Protein AF-A0A965RQS3-F1 (afdb_monomer)

Sequence (169 aa):
TERGLIQDEKTLFKWDGTRFPNKLWNKDQFVTDWLQNQVSWVTDRLLLQIGNETIEKYLKEFQLDGMVSTNRLLQFSEKLFLGNLPLKKETQESSRRFFYIGKYRYGSEVWGQKASGDDHATFIGHLVLKNQAWTFSTLLKPSKESSEPVTAERAQALAMDALTGLGLF

Radius of gyration: 17.29 Å; Cα contacts (8 Å, |Δi|>4): 228; chains: 1; bounding box: 39×40×45 Å

Structure (mmCIF, N/CA/C/O backbone):
data_AF-A0A965RQS3-F1
#
_entry.id   AF-A0A965RQS3-F1
#
loop_
_atom_site.group_PDB
_atom_site.id
_atom_site.type_symbol
_atom_site.label_atom_id
_atom_site.label_alt_id
_atom_site.label_comp_id
_atom_site.label_asym_id
_atom_site.label_entity_id
_atom_site.label_seq_id
_atom_site.pdbx_PDB_ins_code
_atom_site.Cartn_x
_atom_site.Cartn_y
_atom_site.Cartn_z
_atom_site.occupancy
_atom_site.B_iso_or_equiv
_atom_site.auth_seq_id
_atom_site.auth_comp_id
_atom_site.auth_asym_id
_atom_site.auth_atom_id
_atom_site.pdbx_PDB_model_num
ATOM 1 N N . THR A 1 1 ? -3.637 10.862 -12.490 1.00 66.56 1 THR A N 1
ATOM 2 C CA . THR A 1 1 ? -2.459 10.613 -11.628 1.00 66.56 1 THR A CA 1
ATOM 3 C C . THR A 1 1 ? -1.404 11.670 -11.861 1.00 66.56 1 THR A C 1
ATOM 5 O O . THR A 1 1 ? -1.497 12.412 -12.833 1.00 66.56 1 THR A O 1
ATOM 8 N N . GLU A 1 2 ? -0.398 11.740 -10.993 1.00 80.06 2 GLU A N 1
ATOM 9 C CA . GLU A 1 2 ? 0.565 12.844 -10.967 1.00 80.06 2 GLU A CA 1
ATOM 10 C C . GLU A 1 2 ? 1.368 13.009 -12.266 1.00 80.06 2 GLU A C 1
ATOM 12 O O . GLU A 1 2 ? 1.595 14.132 -12.711 1.00 80.06 2 GLU A O 1
ATOM 17 N N . ARG A 1 3 ? 1.731 11.892 -12.913 1.00 81.44 3 ARG A N 1
ATOM 18 C CA . ARG A 1 3 ? 2.522 11.866 -14.160 1.00 81.44 3 ARG A CA 1
ATOM 19 C C . ARG A 1 3 ? 1.842 11.149 -15.331 1.00 81.44 3 ARG A C 1
ATOM 21 O O . ARG A 1 3 ? 2.471 10.936 -16.357 1.00 81.44 3 ARG A O 1
ATOM 28 N N . GLY A 1 4 ? 0.583 10.735 -15.176 1.00 83.69 4 GLY A N 1
ATOM 29 C CA . GLY A 1 4 ? -0.188 10.075 -16.238 1.00 83.69 4 GLY A CA 1
ATOM 30 C C . GLY A 1 4 ? 0.210 8.628 -16.566 1.00 83.69 4 GLY A C 1
ATOM 31 O O . GLY A 1 4 ? -0.394 8.045 -17.459 1.00 83.69 4 GLY A O 1
ATOM 32 N N . LEU A 1 5 ? 1.176 8.033 -15.848 1.00 88.06 5 LEU A N 1
ATOM 33 C CA . LEU A 1 5 ? 1.630 6.645 -16.066 1.00 88.06 5 LEU A CA 1
ATOM 34 C C . LEU A 1 5 ? 0.559 5.597 -15.731 1.00 88.06 5 LEU A C 1
ATOM 36 O O . LEU A 1 5 ? 0.524 4.520 -16.312 1.00 88.06 5 LEU A O 1
ATOM 40 N N . ILE A 1 6 ? -0.313 5.932 -14.784 1.00 89.81 6 ILE A N 1
ATOM 41 C CA . ILE A 1 6 ? -1.495 5.156 -14.407 1.00 89.81 6 ILE A CA 1
ATOM 42 C C . ILE A 1 6 ? -2.689 6.073 -14.626 1.00 89.81 6 ILE A C 1
ATOM 44 O O . ILE A 1 6 ? -2.652 7.214 -14.183 1.00 89.81 6 ILE A O 1
ATOM 48 N N . GLN A 1 7 ? -3.731 5.649 -15.319 1.00 85.62 7 GLN A N 1
ATOM 49 C CA . GLN A 1 7 ? -4.923 6.481 -15.511 1.00 85.62 7 GLN A CA 1
ATOM 50 C C . GLN A 1 7 ? -5.976 6.116 -14.472 1.00 85.62 7 GLN A C 1
ATOM 52 O O . GLN A 1 7 ? -6.412 6.967 -13.697 1.00 85.62 7 GLN A O 1
ATOM 57 N N . ASP A 1 8 ? -6.283 4.827 -14.412 1.00 85.31 8 ASP A N 1
ATOM 58 C CA . ASP A 1 8 ? -7.269 4.209 -13.539 1.00 85.31 8 ASP A CA 1
ATOM 59 C C . ASP A 1 8 ? -6.916 2.727 -13.291 1.00 85.31 8 ASP A C 1
ATOM 61 O O . ASP A 1 8 ? -5.859 2.239 -13.712 1.00 85.31 8 ASP A O 1
ATOM 65 N N . GLU A 1 9 ? -7.811 2.005 -12.618 1.00 84.69 9 GLU A N 1
ATOM 66 C CA . GLU A 1 9 ? -7.710 0.567 -12.357 1.00 84.69 9 GLU A CA 1
ATOM 67 C C . GLU A 1 9 ? -7.577 -0.309 -13.616 1.00 84.69 9 GLU A C 1
ATOM 69 O O . GLU A 1 9 ? -7.067 -1.426 -13.527 1.00 84.69 9 GLU A O 1
ATOM 74 N N . LYS A 1 10 ? -7.986 0.192 -14.787 1.00 88.81 10 LYS A N 1
ATOM 75 C CA . LYS A 1 10 ? -7.962 -0.518 -16.074 1.00 88.81 10 LYS A CA 1
ATOM 76 C C . LYS A 1 10 ? -6.689 -0.258 -16.872 1.00 88.81 10 LYS A C 1
ATOM 78 O O . LYS A 1 10 ? -6.543 -0.798 -17.970 1.00 88.81 10 LYS A O 1
ATOM 83 N N . THR A 1 11 ? -5.758 0.537 -16.344 1.00 92.69 11 THR A N 1
ATOM 84 C CA . THR A 1 11 ? -4.447 0.715 -16.977 1.00 92.69 11 THR A CA 1
ATOM 85 C C . THR A 1 11 ? -3.769 -0.650 -17.124 1.00 92.69 11 THR A C 1
ATOM 87 O O . THR A 1 11 ? -3.596 -1.370 -16.140 1.00 92.69 11 THR A O 1
ATOM 90 N N . LEU A 1 12 ? -3.405 -1.003 -18.359 1.00 95.62 12 LEU A N 1
ATOM 91 C CA . LEU A 1 12 ? -2.837 -2.300 -18.719 1.00 95.62 12 LEU A CA 1
ATOM 92 C C . LEU A 1 12 ? -1.313 -2.214 -18.868 1.00 95.62 12 LEU A C 1
ATOM 94 O O . LEU A 1 12 ? -0.802 -1.439 -19.678 1.00 95.62 12 LEU A O 1
ATOM 98 N N . PHE A 1 13 ? -0.595 -3.083 -18.163 1.00 96.75 13 PHE A N 1
ATOM 99 C CA . PHE A 1 13 ? 0.838 -3.303 -18.319 1.00 96.75 13 PHE A CA 1
ATOM 100 C C . PHE A 1 13 ? 1.082 -4.581 -19.118 1.00 96.75 13 PHE A C 1
ATOM 102 O O . PHE A 1 13 ? 0.766 -5.680 -18.659 1.00 96.75 13 PHE A O 1
ATOM 109 N N . LYS A 1 14 ? 1.665 -4.444 -20.313 1.00 97.44 14 LYS A N 1
ATOM 110 C CA . LYS A 1 14 ? 1.941 -5.592 -21.181 1.00 97.44 14 LYS A CA 1
ATOM 111 C C . LYS A 1 14 ? 3.144 -6.395 -20.707 1.00 97.44 14 LYS A C 1
ATOM 113 O O . LYS A 1 14 ? 4.210 -5.833 -20.445 1.00 97.44 14 LYS A O 1
ATOM 118 N N . TRP A 1 15 ? 2.987 -7.706 -20.647 1.00 97.56 15 TRP A N 1
ATOM 119 C CA . TRP A 1 15 ? 4.058 -8.645 -20.357 1.00 97.56 15 TRP A CA 1
ATOM 120 C C . TRP A 1 15 ? 4.968 -8.820 -21.578 1.00 97.56 15 TRP A C 1
ATOM 122 O O . TRP A 1 15 ? 4.510 -8.815 -22.717 1.00 97.56 15 TRP A O 1
ATOM 132 N N . ASP A 1 16 ? 6.274 -8.952 -21.346 1.00 96.56 16 ASP A N 1
ATOM 133 C CA . ASP A 1 16 ? 7.284 -9.087 -22.410 1.00 96.56 16 ASP A CA 1
ATOM 134 C C . ASP A 1 16 ? 7.657 -10.547 -22.721 1.00 96.56 16 ASP A C 1
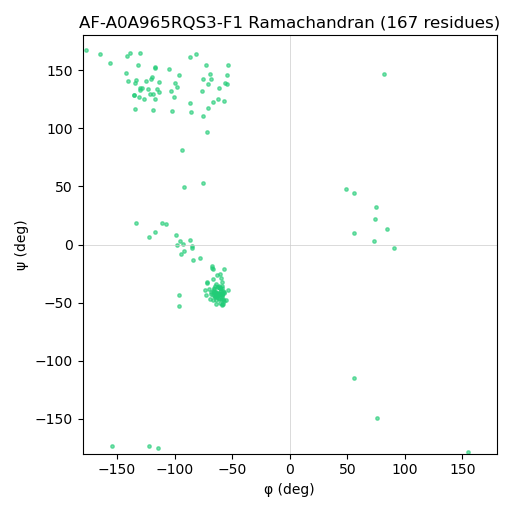ATOM 136 O O . ASP A 1 16 ? 8.530 -10.799 -23.547 1.00 96.56 16 ASP A O 1
ATOM 140 N N . GLY A 1 17 ? 7.009 -11.514 -22.066 1.00 96.69 17 GLY A N 1
ATOM 141 C CA . GLY A 1 17 ? 7.319 -12.937 -22.203 1.00 96.69 17 GLY A CA 1
ATOM 142 C C . GLY A 1 17 ? 8.353 -13.467 -21.201 1.00 96.69 17 GLY A C 1
ATOM 143 O O . GLY A 1 17 ? 8.597 -14.677 -21.176 1.00 96.69 17 GLY A O 1
ATOM 144 N N . THR A 1 18 ? 8.935 -12.617 -20.345 1.00 96.75 18 THR A N 1
ATOM 145 C CA . THR A 1 18 ? 9.883 -13.040 -19.299 1.00 96.75 18 THR A CA 1
ATOM 146 C C . THR A 1 18 ? 9.209 -13.974 -18.300 1.00 96.75 18 THR A C 1
ATOM 148 O O . THR A 1 18 ? 8.192 -13.626 -17.702 1.00 96.75 18 THR A O 1
ATOM 151 N N . ARG A 1 19 ? 9.770 -15.168 -18.085 1.00 96.38 19 ARG A N 1
ATOM 152 C CA . ARG A 1 19 ? 9.192 -16.163 -17.171 1.00 96.38 19 ARG A CA 1
ATOM 153 C C . ARG A 1 19 ? 9.655 -15.949 -15.732 1.00 96.38 19 ARG A C 1
ATOM 155 O O . ARG A 1 19 ? 10.837 -16.068 -15.430 1.00 96.38 19 ARG A O 1
ATOM 162 N N . PHE A 1 20 ? 8.693 -15.746 -14.844 1.00 95.25 20 PHE A N 1
ATOM 163 C CA . PHE A 1 20 ? 8.858 -15.640 -13.401 1.00 95.25 20 PHE A CA 1
ATOM 164 C C . PHE A 1 20 ? 8.378 -16.919 -12.692 1.00 95.25 20 PHE A C 1
ATOM 166 O O . PHE A 1 20 ? 7.450 -17.578 -13.180 1.00 95.25 20 PHE A O 1
ATOM 173 N N . PRO A 1 21 ? 8.945 -17.267 -11.519 1.00 93.94 21 PRO A N 1
ATOM 174 C CA . PRO A 1 21 ? 8.487 -18.408 -10.721 1.00 93.94 21 PRO A CA 1
ATOM 175 C C . PRO A 1 21 ? 7.013 -18.304 -10.309 1.00 93.94 21 PRO A C 1
ATOM 177 O O . PRO A 1 21 ? 6.284 -19.299 -10.325 1.00 93.94 21 PRO A O 1
ATOM 180 N N . ASN A 1 22 ? 6.550 -17.092 -9.984 1.00 92.88 22 ASN A N 1
ATOM 181 C CA . ASN A 1 22 ? 5.142 -16.847 -9.707 1.00 92.88 22 ASN A CA 1
ATOM 182 C C . ASN A 1 22 ? 4.346 -16.842 -11.020 1.00 92.88 22 ASN A C 1
ATOM 184 O O . ASN A 1 22 ? 4.449 -15.922 -11.830 1.00 92.88 22 ASN A O 1
ATOM 188 N N . LYS A 1 23 ? 3.507 -17.863 -11.217 1.00 94.81 23 LYS A N 1
ATOM 189 C CA . LYS A 1 23 ? 2.697 -18.015 -12.434 1.00 94.81 23 LYS A CA 1
ATOM 190 C C . LYS A 1 23 ? 1.751 -16.836 -12.679 1.00 94.81 23 LYS A C 1
ATOM 192 O O . LYS A 1 23 ? 1.467 -16.542 -13.836 1.00 94.81 23 LYS A O 1
ATOM 197 N N . LEU A 1 24 ? 1.301 -16.148 -11.626 1.00 94.12 24 LEU A N 1
ATOM 198 C CA . LEU A 1 24 ? 0.423 -14.979 -11.749 1.00 94.12 24 LEU A CA 1
ATOM 199 C C . LEU A 1 24 ? 1.123 -13.787 -12.417 1.00 94.12 24 LEU A C 1
ATOM 201 O O . LEU A 1 24 ? 0.441 -12.928 -12.969 1.00 94.12 24 LEU A O 1
ATOM 205 N N . TRP A 1 25 ? 2.459 -13.753 -12.410 1.00 97.00 25 TRP A N 1
ATOM 206 C CA . TRP A 1 25 ? 3.261 -12.676 -12.996 1.00 97.00 25 TRP A CA 1
ATOM 207 C C . TRP A 1 25 ? 3.496 -12.852 -14.505 1.00 97.00 25 TRP A C 1
ATOM 209 O O . TRP A 1 25 ? 3.915 -11.906 -15.164 1.00 97.00 25 TRP A O 1
ATOM 219 N N . ASN A 1 26 ? 3.217 -14.036 -15.064 1.00 97.19 26 ASN A N 1
ATOM 220 C CA . ASN A 1 26 ? 3.511 -14.405 -16.457 1.00 97.19 26 ASN A CA 1
ATOM 221 C C . ASN A 1 26 ? 2.347 -14.100 -17.411 1.00 97.19 26 ASN A C 1
ATOM 223 O O . ASN A 1 26 ? 1.883 -14.975 -18.144 1.00 97.19 26 ASN A O 1
ATOM 227 N N . LYS A 1 27 ? 1.817 -12.880 -17.333 1.00 97.38 27 LYS A N 1
ATOM 228 C CA . LYS A 1 27 ? 0.706 -12.380 -18.153 1.00 97.38 27 LYS A CA 1
ATOM 229 C C . LYS A 1 27 ? 0.637 -10.860 -18.055 1.00 97.38 27 LYS A C 1
ATOM 231 O O . LYS A 1 27 ? 1.210 -10.284 -17.127 1.00 97.38 27 LYS A O 1
ATOM 236 N N . ASP A 1 28 ? -0.090 -10.234 -18.975 1.00 98.06 28 ASP A N 1
ATOM 237 C CA . ASP A 1 28 ? -0.461 -8.823 -18.858 1.00 98.06 28 ASP A CA 1
ATOM 238 C C . ASP A 1 28 ? -1.162 -8.561 -17.515 1.00 98.06 28 ASP A C 1
ATOM 240 O O . ASP A 1 28 ? -1.882 -9.422 -16.999 1.00 98.06 28 ASP A O 1
ATOM 244 N N . GLN A 1 29 ? -0.939 -7.378 -16.945 1.00 97.38 29 GLN A N 1
ATOM 245 C CA . GLN A 1 29 ? -1.453 -7.004 -15.625 1.00 97.38 29 GLN A CA 1
ATOM 246 C C . GLN A 1 29 ? -2.287 -5.737 -15.724 1.00 97.38 29 GLN A C 1
ATOM 248 O O . GLN A 1 29 ? -1.838 -4.747 -16.302 1.00 97.38 29 GLN A O 1
ATOM 253 N N . PHE A 1 30 ? -3.461 -5.735 -15.103 1.00 95.06 30 PHE A N 1
ATOM 254 C CA . PHE A 1 30 ? -4.133 -4.491 -14.740 1.00 95.06 30 PHE A CA 1
ATOM 255 C C . PHE A 1 30 ? -3.543 -3.931 -13.442 1.00 95.06 30 PHE A C 1
ATOM 257 O O . PHE A 1 30 ? -2.866 -4.643 -12.698 1.00 95.06 30 PHE A O 1
ATOM 264 N N . VAL A 1 31 ? -3.803 -2.658 -13.137 1.00 91.69 31 VAL A N 1
ATOM 265 C CA . VAL A 1 31 ? -3.326 -2.030 -11.888 1.00 91.69 31 VAL A CA 1
ATOM 266 C C . VAL A 1 31 ? -3.804 -2.796 -10.659 1.00 91.69 31 VAL A C 1
ATOM 268 O O . VAL A 1 31 ? -3.032 -3.004 -9.726 1.00 91.69 31 V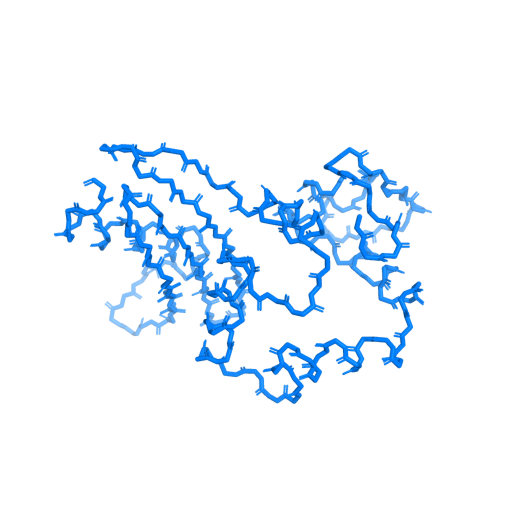AL A O 1
ATOM 271 N N . THR A 1 32 ? -5.053 -3.259 -10.674 1.00 87.81 32 THR A N 1
ATOM 272 C CA . THR A 1 32 ? -5.621 -4.080 -9.597 1.00 87.81 32 THR A CA 1
ATOM 273 C C . THR A 1 32 ? -4.860 -5.388 -9.422 1.00 87.81 32 THR A C 1
ATOM 275 O O . THR A 1 32 ? -4.479 -5.718 -8.302 1.00 87.81 32 THR A O 1
ATOM 278 N N . ASP A 1 33 ? -4.570 -6.097 -10.517 1.00 91.06 33 ASP A N 1
ATOM 279 C CA . ASP A 1 33 ? -3.822 -7.356 -10.476 1.00 91.06 33 ASP A CA 1
ATOM 280 C C . ASP A 1 33 ? -2.384 -7.148 -9.998 1.00 91.06 33 ASP A C 1
ATOM 282 O O . ASP A 1 33 ? -1.883 -7.933 -9.190 1.00 91.06 33 ASP A O 1
ATOM 286 N N . TRP A 1 34 ? -1.728 -6.085 -10.471 1.00 93.12 34 TRP A N 1
ATOM 287 C CA . TRP A 1 34 ? -0.372 -5.729 -10.067 1.00 93.12 34 TRP A CA 1
ATOM 288 C C . TRP A 1 34 ? -0.282 -5.494 -8.558 1.00 93.12 34 TRP A C 1
ATOM 290 O O . TRP A 1 34 ? 0.559 -6.109 -7.899 1.00 93.12 34 TRP A O 1
ATOM 300 N N . LEU A 1 35 ? -1.152 -4.637 -8.016 1.00 88.94 35 LEU A N 1
ATOM 301 C CA . LEU A 1 35 ? -1.144 -4.281 -6.598 1.00 88.94 35 LEU A CA 1
ATOM 302 C C . LEU A 1 35 ? -1.549 -5.467 -5.717 1.00 88.94 35 LEU A C 1
ATOM 304 O O . LEU A 1 35 ? -0.902 -5.728 -4.702 1.00 88.94 35 LEU A O 1
ATOM 308 N N . GLN A 1 36 ? -2.572 -6.226 -6.122 1.00 85.69 36 GLN A N 1
ATOM 309 C CA . GLN A 1 36 ? -3.064 -7.373 -5.360 1.00 85.69 36 GLN A CA 1
ATOM 310 C C . GLN A 1 36 ? -2.058 -8.531 -5.323 1.00 85.69 36 GLN A C 1
ATOM 312 O O . GLN A 1 36 ? -1.886 -9.156 -4.278 1.00 85.69 36 GLN A O 1
ATOM 317 N N . ASN A 1 37 ? -1.391 -8.820 -6.446 1.00 89.00 37 ASN A N 1
ATOM 318 C CA . ASN A 1 37 ? -0.464 -9.952 -6.574 1.00 89.00 37 ASN A CA 1
ATOM 319 C C . ASN A 1 37 ? 1.012 -9.550 -6.422 1.00 89.00 37 ASN A C 1
ATOM 321 O O . ASN A 1 37 ? 1.896 -10.372 -6.684 1.00 89.00 37 ASN A O 1
ATOM 325 N N . GLN A 1 38 ? 1.266 -8.294 -6.032 1.00 89.38 38 GLN A N 1
ATOM 326 C CA . GLN A 1 38 ? 2.593 -7.717 -5.801 1.00 89.38 38 GLN A CA 1
ATOM 327 C C . GLN A 1 38 ? 3.564 -7.993 -6.959 1.00 89.38 38 GLN A C 1
ATOM 329 O O . GLN A 1 38 ? 4.685 -8.457 -6.762 1.00 89.38 38 GLN A O 1
ATOM 334 N N . VAL A 1 39 ? 3.112 -7.753 -8.193 1.00 94.69 39 VAL A N 1
ATOM 335 C CA . VAL A 1 39 ? 3.858 -8.114 -9.409 1.00 94.69 39 VAL A CA 1
ATOM 336 C C . VAL A 1 39 ? 5.069 -7.194 -9.592 1.00 94.69 39 VAL A C 1
ATOM 338 O O . VAL A 1 39 ? 4.939 -6.085 -10.111 1.00 94.69 39 VAL A O 1
ATOM 341 N N . SER A 1 40 ? 6.255 -7.638 -9.163 1.00 93.25 40 SER A N 1
ATOM 342 C CA . SER A 1 40 ? 7.414 -6.743 -9.010 1.00 93.25 40 SER A CA 1
ATOM 343 C C . SER A 1 40 ? 7.876 -6.108 -10.321 1.00 93.25 40 SER A C 1
ATOM 345 O O . SER A 1 40 ? 8.205 -4.927 -10.336 1.00 93.25 40 SER A O 1
ATOM 347 N N . TRP A 1 41 ? 7.816 -6.836 -11.442 1.00 96.38 41 TRP A N 1
ATOM 348 C CA . TRP A 1 41 ? 8.290 -6.318 -12.729 1.00 96.38 41 TRP A CA 1
ATOM 349 C C . TRP A 1 41 ? 7.495 -5.099 -13.217 1.00 96.38 41 TRP A C 1
ATOM 351 O O . TRP A 1 41 ? 8.032 -4.274 -13.959 1.00 96.38 41 TRP A O 1
ATOM 361 N N . VAL A 1 42 ? 6.226 -4.953 -12.812 1.00 96.56 42 VAL A N 1
ATOM 362 C CA . VAL A 1 42 ? 5.438 -3.745 -13.108 1.00 96.56 42 VAL A CA 1
ATOM 363 C C . VAL A 1 42 ? 6.003 -2.567 -12.317 1.00 96.56 42 VAL A C 1
ATOM 365 O O . VAL A 1 42 ? 6.248 -1.507 -12.893 1.00 96.56 42 VAL A O 1
ATOM 368 N N . THR A 1 43 ? 6.268 -2.769 -11.021 1.00 94.62 43 THR A N 1
ATOM 369 C CA . THR A 1 43 ? 6.899 -1.769 -10.151 1.00 94.62 43 THR A CA 1
ATOM 370 C C . THR A 1 43 ? 8.253 -1.344 -10.709 1.00 94.62 43 THR A C 1
ATOM 372 O O . THR A 1 43 ? 8.483 -0.150 -10.872 1.00 94.62 43 THR A O 1
ATOM 375 N N . ASP A 1 44 ? 9.116 -2.292 -11.078 1.00 94.62 44 ASP A N 1
ATOM 376 C CA . ASP A 1 44 ? 10.460 -2.005 -11.591 1.00 94.62 44 ASP A CA 1
ATOM 377 C C . ASP A 1 44 ? 10.409 -1.125 -12.847 1.00 94.62 44 ASP A C 1
ATOM 379 O O . ASP A 1 44 ? 11.121 -0.125 -12.956 1.00 94.62 44 ASP A O 1
ATOM 383 N N . ARG A 1 45 ? 9.501 -1.430 -13.783 1.00 95.44 45 ARG A N 1
ATOM 384 C CA . ARG A 1 45 ? 9.307 -0.618 -14.995 1.00 95.44 45 ARG A CA 1
ATOM 385 C C . ARG A 1 45 ? 8.782 0.779 -14.687 1.00 95.44 45 ARG A C 1
ATOM 387 O O . ARG A 1 45 ? 9.243 1.743 -15.296 1.00 95.44 45 ARG A O 1
ATOM 394 N N . LEU A 1 46 ? 7.839 0.903 -13.754 1.00 94.44 46 LEU A N 1
ATOM 395 C CA . LEU A 1 46 ? 7.343 2.207 -13.317 1.00 94.44 46 LEU A CA 1
ATOM 396 C C . LEU A 1 46 ? 8.461 3.029 -12.673 1.00 94.44 46 LEU A C 1
ATOM 398 O O . LEU A 1 46 ? 8.598 4.205 -12.996 1.00 94.44 46 LEU A O 1
ATOM 402 N N . LEU A 1 47 ? 9.295 2.423 -11.824 1.00 93.56 47 LEU A N 1
ATOM 403 C CA . LEU A 1 47 ? 10.434 3.104 -11.207 1.00 93.56 47 LEU A CA 1
ATOM 404 C C . LEU A 1 47 ? 11.422 3.615 -12.265 1.00 93.56 47 LEU A C 1
ATOM 406 O O . LEU A 1 47 ? 11.833 4.773 -12.196 1.00 93.56 47 LEU A O 1
ATOM 410 N N . LEU A 1 48 ? 11.724 2.808 -13.291 1.00 94.50 48 LEU A N 1
ATOM 411 C CA . LEU A 1 48 ? 12.564 3.229 -14.420 1.00 94.50 48 LEU A CA 1
ATOM 412 C C . LEU A 1 48 ? 11.969 4.422 -15.185 1.00 94.50 48 LEU A C 1
ATOM 414 O O . LEU A 1 48 ? 12.698 5.340 -15.552 1.00 94.50 48 LEU A O 1
ATOM 418 N N . GLN A 1 49 ? 10.653 4.436 -15.410 1.00 94.38 49 GLN A N 1
ATOM 419 C CA . GLN A 1 49 ? 9.968 5.546 -16.085 1.00 94.38 49 GLN A CA 1
ATOM 420 C C . GLN A 1 49 ? 9.874 6.809 -15.219 1.00 94.38 49 GLN A C 1
ATOM 422 O O . GLN A 1 49 ? 9.879 7.925 -15.742 1.00 94.38 49 GLN A O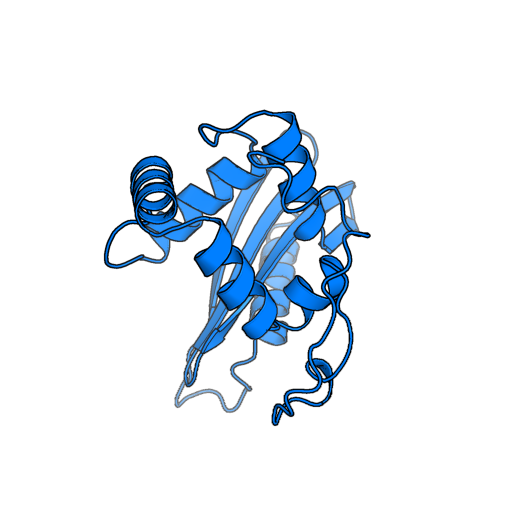 1
ATOM 427 N N . ILE A 1 50 ? 9.764 6.652 -13.898 1.00 94.19 50 ILE A N 1
ATOM 428 C CA . ILE A 1 50 ? 9.704 7.776 -12.963 1.00 94.19 50 ILE A CA 1
ATOM 429 C C . ILE A 1 50 ? 11.084 8.439 -12.843 1.00 94.19 50 ILE A C 1
ATOM 431 O O . ILE A 1 50 ? 11.166 9.669 -12.885 1.00 94.19 50 ILE A O 1
ATOM 435 N N . GLY A 1 51 ? 12.146 7.638 -12.742 1.00 95.12 51 GLY A N 1
ATOM 436 C CA . GLY A 1 51 ? 13.524 8.097 -12.585 1.00 95.12 51 GLY A CA 1
ATOM 437 C C . GLY A 1 51 ? 13.891 8.447 -11.137 1.00 95.12 51 GLY A C 1
ATOM 438 O O . GLY A 1 51 ? 13.067 8.941 -10.361 1.00 95.12 51 GLY A O 1
ATOM 439 N N . ASN A 1 52 ? 15.156 8.207 -10.783 1.00 95.06 52 ASN A N 1
ATOM 440 C CA . ASN A 1 52 ? 15.651 8.272 -9.401 1.00 95.06 52 ASN A CA 1
ATOM 441 C C . ASN A 1 52 ? 15.454 9.641 -8.743 1.00 95.06 52 ASN A C 1
ATOM 443 O O . ASN A 1 52 ? 14.969 9.701 -7.620 1.00 95.06 52 ASN A O 1
ATOM 447 N N . GLU A 1 53 ? 15.734 10.739 -9.450 1.00 95.38 53 GLU A N 1
ATOM 448 C CA . GLU A 1 53 ? 15.575 12.096 -8.903 1.00 95.38 53 GLU A CA 1
ATOM 449 C C . GLU A 1 53 ? 14.137 12.367 -8.435 1.00 95.38 53 GLU A C 1
ATOM 451 O O . GLU A 1 53 ? 13.900 12.960 -7.381 1.00 95.38 53 GLU A O 1
ATOM 456 N N . THR A 1 54 ? 13.154 11.893 -9.206 1.00 93.81 54 THR A N 1
ATOM 457 C CA . THR A 1 54 ? 11.738 12.061 -8.867 1.00 93.81 54 THR A CA 1
ATOM 458 C C . THR A 1 54 ? 11.336 11.148 -7.709 1.00 93.81 54 THR A C 1
ATOM 460 O O . THR A 1 54 ? 10.589 11.574 -6.829 1.00 93.81 54 THR A O 1
ATOM 463 N N . ILE A 1 55 ? 11.843 9.911 -7.679 1.00 93.62 55 ILE A N 1
ATOM 464 C CA . ILE A 1 55 ? 11.611 8.977 -6.568 1.00 93.62 55 ILE A CA 1
ATOM 465 C C . ILE A 1 55 ? 12.156 9.566 -5.264 1.00 93.62 55 ILE A C 1
ATOM 467 O O . ILE A 1 55 ? 11.425 9.651 -4.281 1.00 93.62 55 ILE A O 1
ATOM 471 N N . GLU A 1 56 ? 13.404 10.033 -5.258 1.00 94.50 56 GLU A N 1
ATOM 472 C CA . GLU A 1 56 ? 14.035 10.636 -4.081 1.00 94.50 56 GLU A CA 1
ATOM 473 C C . GLU A 1 56 ? 13.285 11.872 -3.588 1.00 94.50 56 GLU A C 1
ATOM 475 O O . GLU A 1 56 ? 13.108 12.050 -2.380 1.00 94.50 56 GLU A O 1
ATOM 480 N N . LYS A 1 57 ? 12.807 12.713 -4.513 1.00 94.62 57 LYS A N 1
ATOM 481 C CA . LYS A 1 57 ? 11.957 13.855 -4.177 1.00 94.62 57 LYS A CA 1
ATOM 482 C C . LYS A 1 57 ? 10.696 13.407 -3.433 1.00 94.62 57 LYS A C 1
ATOM 484 O O . LYS A 1 57 ? 10.432 13.924 -2.349 1.00 94.62 57 LYS A O 1
ATOM 489 N N . TYR A 1 58 ? 9.952 12.436 -3.965 1.00 94.06 58 TYR A N 1
ATOM 490 C CA . TYR A 1 58 ? 8.735 11.950 -3.308 1.00 94.06 58 TYR A CA 1
ATOM 491 C C . TYR A 1 58 ? 9.016 11.259 -1.977 1.00 94.06 58 TYR A C 1
ATOM 493 O O . TYR A 1 58 ? 8.274 11.471 -1.023 1.00 94.06 58 TYR A O 1
ATOM 501 N N . LEU A 1 59 ? 10.098 10.483 -1.867 1.00 93.38 59 LEU A N 1
ATOM 502 C CA . LEU A 1 59 ? 10.485 9.873 -0.595 1.00 93.38 59 LEU A CA 1
ATOM 503 C C . LEU A 1 59 ? 10.733 10.939 0.480 1.00 93.38 59 LEU A C 1
ATOM 505 O O . LEU A 1 59 ? 10.245 10.788 1.596 1.00 93.38 59 LEU A O 1
ATOM 509 N N . LYS A 1 60 ? 11.402 12.048 0.146 1.00 93.88 60 LYS A N 1
ATOM 510 C CA . LYS A 1 60 ? 11.593 13.175 1.076 1.00 93.88 60 LYS A CA 1
ATOM 511 C C . LYS A 1 60 ? 10.275 13.875 1.412 1.00 93.88 60 LYS A C 1
ATOM 513 O O . LYS A 1 60 ? 9.979 14.090 2.585 1.00 93.88 60 LYS A O 1
ATOM 518 N N . GLU A 1 61 ? 9.455 14.193 0.409 1.00 93.69 61 GLU A N 1
ATOM 519 C CA . GLU A 1 61 ? 8.154 14.858 0.604 1.00 93.69 61 GLU A CA 1
ATOM 520 C C . GLU A 1 61 ? 7.189 14.025 1.461 1.00 93.69 61 GLU A C 1
ATOM 522 O O . GLU A 1 61 ? 6.461 14.561 2.299 1.00 93.69 61 GLU A O 1
ATOM 527 N N . PHE A 1 62 ? 7.209 12.703 1.293 1.00 93.81 62 PHE A N 1
ATOM 528 C CA . PHE A 1 62 ? 6.394 11.768 2.067 1.00 93.81 62 PHE A CA 1
ATOM 529 C C . PHE A 1 62 ? 7.028 11.375 3.398 1.00 93.81 62 PHE A C 1
ATOM 531 O O . PHE A 1 62 ? 6.388 10.675 4.180 1.00 93.81 62 PHE A O 1
ATOM 538 N N . GLN A 1 63 ? 8.244 11.850 3.682 1.00 92.12 63 GLN A N 1
ATOM 539 C CA . GLN A 1 63 ? 9.012 11.489 4.871 1.00 92.12 63 GLN A CA 1
ATOM 540 C C . GLN A 1 63 ? 9.203 9.968 4.967 1.00 92.12 63 GLN A C 1
ATOM 542 O O . GLN A 1 63 ? 9.074 9.384 6.043 1.00 92.12 63 GLN A O 1
ATOM 547 N N . LEU A 1 64 ? 9.542 9.337 3.844 1.00 91.62 64 LEU A N 1
ATOM 548 C CA . LEU A 1 64 ? 9.872 7.917 3.681 1.00 91.62 64 LEU A CA 1
ATOM 549 C C . LEU A 1 64 ? 11.322 7.692 3.206 1.00 91.62 64 LEU A C 1
ATOM 551 O O . LEU A 1 64 ? 11.687 6.584 2.830 1.00 91.62 64 LEU A O 1
ATOM 555 N N . ASP A 1 65 ? 12.161 8.723 3.212 1.00 89.00 65 ASP A N 1
ATOM 556 C CA . ASP A 1 65 ? 13.587 8.630 2.903 1.00 89.00 65 ASP A CA 1
ATOM 557 C C . ASP A 1 65 ? 14.384 7.910 4.012 1.00 89.00 65 ASP A C 1
ATOM 559 O O . ASP A 1 65 ? 14.171 8.133 5.206 1.00 89.00 65 ASP A O 1
ATOM 563 N N . GLY A 1 66 ? 15.321 7.038 3.632 1.00 86.75 66 GLY A N 1
ATOM 564 C CA . GLY A 1 66 ? 16.133 6.257 4.574 1.00 86.75 66 GLY A CA 1
ATOM 565 C C . GLY A 1 66 ? 15.380 5.080 5.211 1.00 86.75 66 GLY A C 1
ATOM 566 O O . GLY A 1 66 ? 14.509 4.475 4.590 1.00 86.75 66 GLY A O 1
ATOM 567 N N . MET A 1 67 ? 15.728 4.715 6.452 1.00 79.88 67 MET A N 1
ATOM 568 C CA . MET A 1 67 ? 15.083 3.590 7.140 1.00 79.88 67 MET A CA 1
ATOM 569 C C . MET A 1 67 ? 13.640 3.949 7.524 1.00 79.88 67 MET A C 1
ATOM 571 O O . MET A 1 67 ? 13.391 4.864 8.319 1.00 79.88 67 MET A O 1
ATOM 575 N N . VAL A 1 68 ? 12.678 3.221 6.962 1.00 80.88 68 VAL A N 1
ATOM 576 C CA . VAL A 1 68 ? 11.251 3.416 7.237 1.00 80.88 68 VAL A CA 1
ATOM 577 C C . VAL A 1 68 ? 10.866 2.616 8.480 1.00 80.88 68 VAL A C 1
ATOM 579 O O . VAL A 1 68 ? 10.900 1.389 8.479 1.00 80.88 68 VAL A O 1
ATOM 582 N N . SER A 1 69 ? 10.497 3.313 9.556 1.00 83.44 69 SER A N 1
ATOM 583 C CA . SER A 1 69 ? 9.905 2.696 10.748 1.00 83.44 69 SER A CA 1
ATOM 584 C C . SER A 1 69 ? 8.388 2.554 10.599 1.00 83.44 69 SER A C 1
ATOM 586 O O . SER A 1 69 ? 7.761 3.278 9.820 1.00 83.44 69 SER A O 1
ATOM 588 N N . THR A 1 70 ? 7.769 1.684 11.403 1.00 80.25 70 THR A N 1
ATOM 589 C CA . THR A 1 70 ? 6.304 1.513 11.438 1.00 80.25 70 THR A CA 1
ATOM 590 C C . THR A 1 70 ? 5.571 2.834 11.667 1.00 80.25 70 THR A C 1
ATOM 592 O O . THR A 1 70 ? 4.567 3.094 11.015 1.00 80.25 70 THR A O 1
ATOM 595 N N . ASN A 1 71 ? 6.097 3.712 12.528 1.00 85.00 71 ASN A N 1
ATOM 596 C CA . ASN A 1 71 ? 5.478 5.011 12.809 1.00 85.00 71 ASN A CA 1
ATOM 597 C C . ASN A 1 71 ? 5.481 5.933 11.584 1.00 85.00 71 ASN A C 1
ATOM 599 O O . ASN A 1 71 ? 4.476 6.587 11.318 1.00 85.00 71 ASN A O 1
ATOM 603 N N . ARG A 1 72 ? 6.577 5.965 10.812 1.00 90.12 72 ARG A N 1
ATOM 604 C CA . ARG A 1 72 ? 6.649 6.762 9.573 1.00 90.12 72 ARG A CA 1
ATOM 605 C C . ARG A 1 72 ? 5.671 6.236 8.529 1.00 90.12 72 ARG A C 1
ATOM 607 O O . ARG A 1 72 ? 4.964 7.015 7.898 1.00 90.12 72 ARG A O 1
ATOM 614 N N . LEU A 1 73 ? 5.584 4.913 8.394 1.00 87.44 73 LEU A N 1
ATOM 615 C CA . LEU A 1 73 ? 4.646 4.283 7.471 1.00 87.44 73 LEU A CA 1
ATOM 616 C C . LEU A 1 73 ? 3.184 4.514 7.885 1.00 87.44 73 LEU A C 1
ATOM 618 O O . LEU A 1 73 ? 2.339 4.762 7.026 1.00 87.44 73 LEU A O 1
ATOM 622 N N . LEU A 1 74 ? 2.888 4.505 9.188 1.00 90.56 74 LEU A N 1
ATOM 623 C CA . LEU A 1 74 ? 1.562 4.821 9.718 1.00 90.56 74 LEU A CA 1
ATOM 624 C C . LEU A 1 74 ? 1.180 6.282 9.448 1.00 90.56 74 LEU A C 1
ATOM 626 O O . LEU A 1 74 ? 0.085 6.540 8.961 1.00 90.56 74 LEU A O 1
ATOM 630 N N . GLN A 1 75 ? 2.098 7.226 9.677 1.00 91.19 75 GLN A N 1
ATOM 631 C CA . GLN A 1 75 ? 1.890 8.648 9.376 1.00 91.19 75 GLN A CA 1
ATOM 632 C C . GLN A 1 75 ? 1.690 8.903 7.878 1.00 91.19 75 GLN A C 1
ATOM 634 O O . GLN A 1 75 ? 0.827 9.690 7.490 1.00 91.19 75 GLN A O 1
ATOM 639 N N . PHE A 1 76 ? 2.473 8.242 7.021 1.00 93.25 76 PHE A N 1
ATOM 640 C CA . PHE A 1 76 ? 2.257 8.290 5.576 1.00 93.25 76 PHE A CA 1
ATOM 641 C C . PHE A 1 76 ? 0.868 7.763 5.210 1.00 93.25 76 PHE A C 1
ATOM 643 O O . PHE A 1 76 ? 0.147 8.412 4.456 1.00 93.25 76 PHE A O 1
ATOM 650 N N . SER A 1 77 ? 0.482 6.618 5.774 1.00 92.75 77 SER A N 1
ATOM 651 C CA . SER A 1 77 ? -0.809 5.984 5.503 1.00 92.75 77 SER A CA 1
ATOM 652 C C . SER A 1 77 ? -1.965 6.877 5.944 1.00 92.75 77 SER A C 1
ATOM 654 O O . SER A 1 77 ? -2.896 7.092 5.179 1.00 92.75 77 SER A O 1
ATOM 656 N N . GLU A 1 78 ? -1.876 7.487 7.124 1.00 92.12 78 GLU A N 1
ATOM 657 C CA . GLU A 1 78 ? -2.862 8.456 7.599 1.00 92.12 78 GLU A CA 1
ATOM 658 C C . GLU A 1 78 ? -2.996 9.643 6.635 1.00 92.12 78 GLU A C 1
ATOM 660 O O . GLU A 1 78 ? -4.104 9.975 6.215 1.00 92.12 78 GLU A O 1
ATOM 665 N N . LYS A 1 79 ? -1.878 10.243 6.201 1.00 93.62 79 LYS A N 1
ATOM 666 C CA . LYS A 1 79 ? -1.903 11.331 5.208 1.00 93.62 79 LYS A CA 1
ATOM 667 C C . LYS A 1 79 ? -2.504 10.880 3.878 1.00 93.62 79 LYS A C 1
ATOM 669 O O . LYS A 1 79 ? -3.301 11.619 3.305 1.00 93.62 79 LYS A O 1
ATOM 674 N N . LEU A 1 80 ? -2.148 9.690 3.395 1.00 92.62 80 LEU A N 1
ATOM 675 C CA . LEU A 1 80 ? -2.692 9.110 2.168 1.00 92.62 80 LEU A CA 1
ATOM 676 C C . LEU A 1 80 ? -4.212 8.962 2.265 1.00 92.62 80 LEU A C 1
ATOM 678 O O . LEU A 1 80 ? -4.928 9.429 1.381 1.00 92.62 80 LEU A O 1
ATOM 682 N N . PHE A 1 81 ? -4.708 8.345 3.337 1.00 91.06 81 PHE A N 1
ATOM 683 C CA . PHE A 1 81 ? -6.131 8.066 3.504 1.00 91.06 81 PHE A CA 1
ATOM 684 C C . PHE A 1 81 ? -6.957 9.319 3.799 1.00 91.06 81 PHE A C 1
ATOM 686 O O . PHE A 1 81 ? -8.066 9.443 3.282 1.00 91.06 81 PHE A O 1
ATOM 693 N N . LEU A 1 82 ? -6.400 10.301 4.509 1.00 89.00 82 LEU A N 1
ATOM 694 C CA . LEU A 1 82 ? -7.053 11.593 4.734 1.00 89.00 82 LEU A CA 1
ATOM 695 C C . LEU A 1 82 ? -6.964 12.543 3.527 1.00 89.00 82 LEU A C 1
ATOM 697 O O . LEU A 1 82 ? -7.685 13.535 3.487 1.00 89.00 82 LEU A O 1
ATOM 701 N N . GLY A 1 83 ? -6.146 12.237 2.514 1.00 91.38 83 GLY A N 1
ATOM 702 C CA . GLY A 1 83 ? -5.972 13.104 1.344 1.00 91.38 83 GLY A CA 1
ATOM 703 C C . GLY A 1 83 ? -5.111 14.344 1.627 1.00 91.38 83 GLY A C 1
ATOM 704 O O . GLY A 1 83 ? -5.328 15.400 1.035 1.00 91.38 83 GLY A O 1
ATOM 705 N N . ASN A 1 84 ? -4.141 14.204 2.535 1.00 93.12 84 ASN A N 1
ATOM 706 C CA . ASN A 1 84 ? -3.246 15.258 3.019 1.00 93.12 84 ASN A CA 1
ATOM 707 C C . ASN A 1 84 ? -1.786 15.075 2.555 1.00 93.12 84 ASN A C 1
ATOM 709 O O . ASN A 1 84 ? -0.866 15.634 3.156 1.00 93.12 84 ASN A O 1
ATOM 713 N N . LEU A 1 85 ? -1.540 14.276 1.513 1.00 93.94 85 LEU A N 1
ATOM 714 C CA . LEU A 1 85 ? -0.237 14.235 0.846 1.00 93.94 85 LEU A CA 1
ATOM 715 C C . LEU A 1 85 ? -0.025 15.508 0.008 1.00 93.94 85 LEU A C 1
ATOM 717 O O . LEU A 1 85 ? -0.999 16.101 -0.463 1.00 93.94 85 LEU A O 1
ATOM 721 N N . PRO A 1 86 ? 1.233 15.920 -0.240 1.00 92.19 86 PRO A N 1
ATOM 722 C CA . PRO A 1 86 ? 1.560 17.057 -1.103 1.00 92.19 86 PRO A CA 1
ATOM 723 C C . PRO A 1 86 ? 1.397 16.707 -2.599 1.00 92.19 86 PRO A C 1
ATOM 725 O O . PRO A 1 86 ? 2.310 16.867 -3.400 1.00 92.19 86 PRO A O 1
ATOM 728 N N . LEU A 1 87 ? 0.227 16.189 -2.976 1.00 92.19 87 LEU A N 1
ATOM 729 C CA . LEU A 1 87 ? -0.136 15.754 -4.326 1.00 92.19 87 LEU A CA 1
ATOM 730 C C . LEU A 1 87 ? -1.478 16.360 -4.740 1.00 92.19 87 LEU A C 1
ATOM 732 O O . LEU A 1 87 ? -2.269 16.788 -3.896 1.00 92.19 87 LEU A O 1
ATOM 736 N N . LYS A 1 88 ? -1.794 16.312 -6.038 1.00 91.75 88 LYS A N 1
ATOM 737 C CA . LYS A 1 88 ? -3.123 16.697 -6.541 1.00 91.75 88 LYS A CA 1
ATOM 738 C C . LYS A 1 88 ? -4.223 15.890 -5.848 1.00 91.75 88 LYS A C 1
ATOM 740 O O . LYS A 1 88 ? -4.073 14.679 -5.660 1.00 91.75 88 LYS A O 1
ATOM 745 N N . LYS A 1 89 ? -5.340 16.534 -5.493 1.00 89.81 89 LYS A N 1
ATOM 746 C CA . LYS A 1 89 ? -6.458 15.876 -4.791 1.00 89.81 89 LYS A CA 1
ATOM 747 C C . LYS A 1 89 ? -6.985 14.675 -5.571 1.00 89.81 89 LYS A C 1
ATOM 749 O O . LYS A 1 89 ? -7.167 13.605 -5.002 1.00 89.81 89 LYS A O 1
ATOM 754 N N . GLU A 1 90 ? -7.103 14.817 -6.886 1.00 88.94 90 GLU A N 1
ATOM 755 C CA . GLU A 1 90 ? -7.583 13.775 -7.793 1.00 88.94 90 GLU A CA 1
ATOM 756 C C . GLU A 1 90 ? -6.630 12.571 -7.821 1.00 88.94 90 GLU A C 1
ATOM 758 O O . GLU A 1 90 ? -7.065 11.419 -7.912 1.00 88.94 90 GLU A O 1
ATOM 763 N N . THR A 1 91 ? -5.315 12.819 -7.718 1.00 89.31 91 THR A N 1
ATOM 764 C CA . THR A 1 91 ? -4.308 11.757 -7.583 1.00 89.31 91 THR A CA 1
ATOM 765 C C . THR A 1 91 ? -4.522 11.001 -6.276 1.00 89.31 91 THR A C 1
ATOM 767 O O . THR A 1 91 ? -4.560 9.775 -6.289 1.00 89.31 91 THR A O 1
ATOM 770 N N . GLN A 1 92 ? -4.702 11.709 -5.161 1.00 90.94 92 GLN A N 1
ATOM 771 C CA . GLN A 1 92 ? -4.889 11.085 -3.851 1.00 90.94 92 GLN A CA 1
ATOM 772 C C . GLN A 1 92 ? -6.193 10.282 -3.780 1.00 90.94 92 GLN A C 1
ATOM 774 O O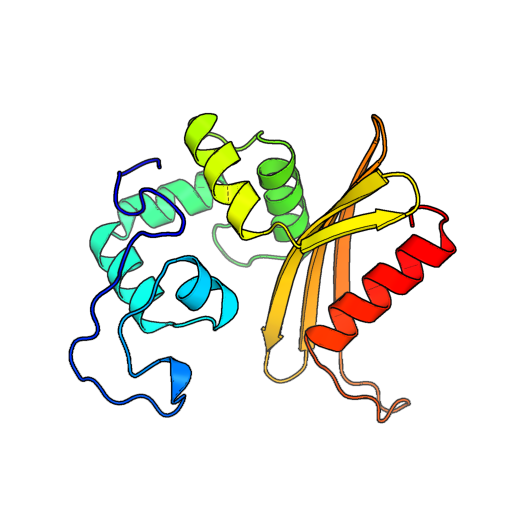 . GLN A 1 92 ? -6.189 9.136 -3.339 1.00 90.94 92 GLN A O 1
ATOM 7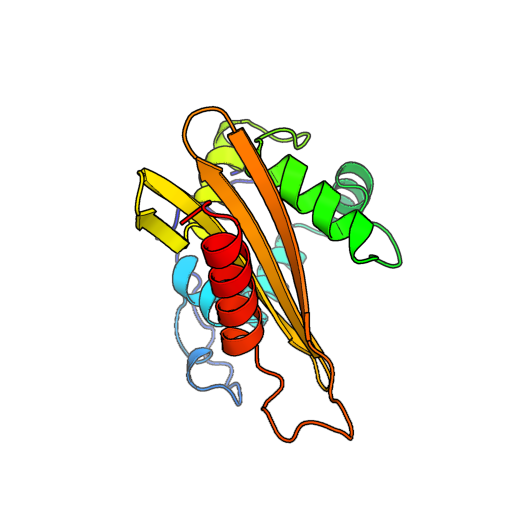79 N N . GLU A 1 93 ? -7.294 10.836 -4.286 1.00 89.00 93 GLU A N 1
ATOM 780 C CA . GLU A 1 93 ? -8.580 10.144 -4.393 1.00 89.00 93 GLU A CA 1
ATOM 781 C C . GLU A 1 93 ? -8.476 8.863 -5.215 1.00 89.00 93 GLU A C 1
ATOM 783 O O . GLU A 1 93 ? -8.934 7.811 -4.770 1.00 89.00 93 GLU A O 1
ATOM 788 N N . SER A 1 94 ? -7.826 8.936 -6.378 1.00 87.38 94 SER A N 1
ATOM 789 C CA . SER A 1 94 ? -7.636 7.771 -7.240 1.00 87.38 94 SER A CA 1
ATOM 790 C C . SER A 1 94 ? -6.777 6.704 -6.567 1.00 87.38 94 SER A C 1
ATOM 792 O O . SER A 1 94 ? -7.143 5.533 -6.593 1.00 87.38 94 SER A O 1
ATOM 794 N N . SER A 1 95 ? -5.684 7.102 -5.909 1.00 88.31 95 SER A N 1
ATOM 795 C CA . SER A 1 95 ? -4.795 6.176 -5.203 1.00 88.31 95 SER A CA 1
ATOM 796 C C . SER A 1 95 ? -5.486 5.471 -4.037 1.00 88.31 95 SER A C 1
ATOM 798 O O . SER A 1 95 ? -5.300 4.270 -3.865 1.00 88.31 95 SER A O 1
ATOM 800 N N . ARG A 1 96 ? -6.321 6.176 -3.257 1.00 89.31 96 ARG A N 1
ATOM 801 C CA . ARG A 1 96 ? -7.059 5.568 -2.134 1.00 89.31 96 ARG A CA 1
ATOM 802 C C . ARG A 1 96 ? -7.961 4.425 -2.580 1.00 89.31 96 ARG A C 1
ATOM 804 O O . ARG A 1 96 ? -8.074 3.440 -1.858 1.00 89.31 96 ARG A O 1
ATOM 811 N N . ARG A 1 97 ? -8.573 4.518 -3.766 1.00 88.81 97 ARG A N 1
ATOM 812 C CA . ARG A 1 97 ? -9.471 3.469 -4.281 1.00 88.81 97 ARG A CA 1
ATOM 813 C C . ARG A 1 97 ? -8.785 2.111 -4.406 1.00 88.81 97 ARG A C 1
ATOM 815 O O . ARG A 1 97 ? -9.436 1.101 -4.171 1.00 88.81 97 ARG A O 1
ATOM 822 N N . PHE A 1 98 ? -7.484 2.079 -4.693 1.00 87.44 98 PHE A N 1
ATOM 823 C CA . PHE A 1 98 ? -6.741 0.821 -4.803 1.00 87.44 98 PHE A CA 1
ATOM 824 C C . PHE A 1 98 ? -6.589 0.071 -3.480 1.00 87.44 98 PHE A C 1
ATOM 826 O O . PHE A 1 98 ? -6.359 -1.132 -3.488 1.00 87.44 98 PHE A O 1
ATOM 833 N N . PHE A 1 99 ? -6.741 0.766 -2.354 1.00 90.88 99 PHE A N 1
ATOM 834 C CA . PHE A 1 99 ? -6.646 0.171 -1.026 1.00 90.88 99 PHE A CA 1
ATOM 835 C C . PHE A 1 99 ? -8.014 -0.158 -0.432 1.00 90.88 99 PHE A C 1
ATOM 837 O O . PHE A 1 99 ? -8.067 -0.621 0.700 1.00 90.88 99 PHE A O 1
ATOM 844 N N . TYR A 1 100 ? -9.121 0.113 -1.133 1.00 91.94 100 TYR A N 1
ATOM 845 C CA . TYR A 1 100 ? -10.456 -0.124 -0.589 1.00 91.94 100 TYR A CA 1
ATOM 846 C C . TYR A 1 100 ? -10.703 -1.620 -0.393 1.00 91.94 100 TYR A C 1
ATOM 848 O O . TYR A 1 100 ? -10.619 -2.400 -1.338 1.00 91.94 100 TYR A O 1
ATOM 856 N N . ILE A 1 101 ? -11.022 -2.009 0.840 1.00 92.06 101 ILE A N 1
ATOM 857 C CA . ILE A 1 101 ? -11.328 -3.395 1.203 1.00 92.06 101 ILE A CA 1
ATOM 858 C C . ILE A 1 101 ? -12.838 -3.615 1.184 1.00 92.06 101 ILE A C 1
ATOM 860 O O . ILE A 1 101 ? -13.306 -4.631 0.673 1.00 92.06 101 ILE A O 1
ATOM 864 N N . GLY A 1 102 ? -13.610 -2.672 1.726 1.00 92.38 102 GLY A N 1
ATOM 865 C CA . GLY A 1 102 ? -15.062 -2.768 1.698 1.00 92.38 102 GLY A CA 1
ATOM 866 C C . GLY A 1 102 ? -15.771 -2.006 2.804 1.00 92.38 102 GLY A C 1
ATOM 867 O O . GLY A 1 102 ? -15.162 -1.366 3.665 1.00 92.38 102 GLY A O 1
ATOM 868 N N . LYS A 1 103 ? -17.097 -2.130 2.768 1.00 92.62 103 LYS A N 1
ATOM 869 C CA . LYS A 1 103 ? -18.015 -1.632 3.784 1.00 92.62 103 LYS A CA 1
ATOM 870 C C . LYS A 1 103 ? -18.433 -2.762 4.717 1.00 92.62 103 LYS A C 1
ATOM 872 O O . LYS A 1 103 ? -18.738 -3.867 4.275 1.00 92.62 103 LYS A O 1
ATOM 877 N N . TYR A 1 104 ? -18.498 -2.450 5.999 1.00 89.50 104 TYR A N 1
ATOM 878 C CA . TYR A 1 104 ? -18.818 -3.368 7.076 1.00 89.50 104 TYR A CA 1
ATOM 879 C C . TYR A 1 104 ? -20.039 -2.869 7.864 1.00 89.50 104 TYR A C 1
ATOM 881 O O . TYR A 1 104 ? -20.736 -1.922 7.476 1.00 89.50 104 TYR A O 1
ATOM 889 N N . ARG A 1 105 ? -20.346 -3.561 8.963 1.00 82.31 105 ARG A N 1
ATOM 890 C CA . ARG A 1 105 ? -21.437 -3.231 9.887 1.00 82.31 105 ARG A CA 1
ATOM 891 C C . ARG A 1 105 ? -21.348 -1.780 10.381 1.00 82.31 105 ARG A C 1
ATOM 893 O O . ARG A 1 105 ? -20.303 -1.141 10.336 1.00 82.31 105 ARG A O 1
ATOM 900 N N . TYR A 1 106 ? -22.507 -1.235 10.755 1.00 83.44 106 TYR A N 1
ATOM 901 C CA . TYR A 1 106 ? -22.707 0.173 11.140 1.00 83.44 106 TYR A CA 1
ATOM 902 C C . TYR A 1 106 ? -22.276 1.218 10.098 1.00 83.44 106 TYR A C 1
ATOM 904 O O . TYR A 1 106 ? -22.311 2.417 10.371 1.00 83.44 106 TYR A O 1
ATOM 912 N N . GLY A 1 107 ? -21.958 0.774 8.880 1.00 88.38 107 GLY A N 1
ATOM 913 C CA . GLY A 1 107 ? -21.529 1.631 7.790 1.00 88.38 107 GLY A CA 1
ATOM 914 C C . GLY A 1 107 ? -20.041 1.959 7.800 1.00 88.38 107 GLY A C 1
ATOM 915 O O . GLY A 1 107 ? -19.661 2.859 7.059 1.00 88.38 107 GLY A O 1
ATOM 916 N N . SER A 1 108 ? -19.227 1.251 8.589 1.00 91.62 108 SER A N 1
ATOM 917 C CA . SER A 1 108 ? -17.774 1.418 8.589 1.00 91.62 108 SER A CA 1
ATOM 918 C C . SER A 1 108 ? -17.193 1.084 7.219 1.00 91.62 108 SER A C 1
ATOM 920 O O . SER A 1 108 ? -17.533 0.059 6.632 1.00 91.62 108 SER A O 1
ATOM 922 N N . GLU A 1 109 ? -16.298 1.919 6.715 1.00 94.00 109 GLU A N 1
ATOM 923 C CA . GLU A 1 109 ? -15.556 1.678 5.479 1.00 94.00 109 GLU A CA 1
ATOM 924 C C . GLU A 1 109 ? -14.081 1.486 5.791 1.00 94.00 109 GLU A C 1
ATOM 926 O O . GLU A 1 109 ? -13.533 2.169 6.657 1.00 94.00 109 GLU A O 1
ATOM 931 N N . VAL A 1 110 ? -13.448 0.537 5.103 1.00 94.25 110 VAL A N 1
ATOM 932 C CA . VAL A 1 110 ? -12.076 0.130 5.398 1.00 94.25 110 VAL A CA 1
ATOM 933 C C . VAL A 1 110 ? -11.235 0.163 4.141 1.00 94.25 110 VAL A C 1
ATOM 935 O O . VAL A 1 110 ? -11.604 -0.382 3.098 1.00 94.25 110 VAL A O 1
ATOM 938 N N . TRP A 1 111 ? -10.053 0.738 4.298 1.00 94.56 111 TRP A N 1
ATOM 939 C CA . TRP A 1 111 ? -8.952 0.645 3.365 1.00 94.56 111 TRP A CA 1
ATOM 940 C C . TRP A 1 111 ? -7.780 -0.051 4.039 1.00 94.56 111 TRP A C 1
ATOM 942 O O . TRP A 1 111 ? -7.610 0.060 5.253 1.00 94.56 111 TRP A O 1
ATOM 952 N N . GLY A 1 112 ? -6.939 -0.735 3.277 1.00 92.94 112 GLY A N 1
ATOM 953 C CA . GLY A 1 112 ? -5.717 -1.278 3.835 1.00 92.94 112 GLY A CA 1
ATOM 954 C C . GLY A 1 112 ? -4.815 -1.972 2.838 1.00 92.94 112 GLY A C 1
ATOM 955 O O . GLY A 1 112 ? -5.195 -2.281 1.712 1.00 92.94 112 GLY A O 1
ATOM 956 N N . GLN A 1 113 ? -3.596 -2.218 3.300 1.00 90.56 113 GLN A N 1
ATOM 957 C CA . GLN A 1 113 ? -2.554 -2.914 2.570 1.00 90.56 113 GLN A CA 1
ATOM 958 C C . GLN A 1 113 ? -1.964 -4.011 3.450 1.00 90.56 113 GLN A C 1
ATOM 960 O O . GLN A 1 113 ? -1.600 -3.787 4.607 1.00 90.56 113 GLN A O 1
ATOM 965 N N . LYS A 1 114 ? -1.835 -5.198 2.861 1.00 91.44 114 LYS A N 1
ATOM 966 C CA . LYS A 1 114 ? -1.128 -6.336 3.444 1.00 91.44 114 LYS A CA 1
ATOM 967 C C . LYS A 1 114 ? 0.305 -6.400 2.923 1.00 91.44 114 LYS A C 1
ATOM 969 O O . LYS A 1 114 ? 0.549 -6.111 1.749 1.00 91.44 114 LYS A O 1
ATOM 974 N N . ALA A 1 115 ? 1.223 -6.840 3.772 1.00 86.69 115 ALA A N 1
ATOM 975 C CA . ALA A 1 115 ? 2.595 -7.159 3.404 1.00 86.69 115 ALA A CA 1
ATOM 976 C C . ALA A 1 115 ? 3.084 -8.393 4.173 1.00 86.69 115 ALA A C 1
ATOM 978 O O . ALA A 1 115 ? 2.700 -8.613 5.322 1.00 86.69 115 ALA A O 1
ATOM 979 N N . SER A 1 116 ? 3.955 -9.176 3.543 1.00 86.25 116 SER A N 1
ATOM 980 C CA . SER A 1 116 ? 4.631 -10.318 4.157 1.00 86.25 116 SER A CA 1
ATOM 981 C C . SER A 1 116 ? 6.126 -10.208 3.895 1.00 86.25 116 SER A C 1
ATOM 983 O O . SER A 1 116 ? 6.531 -9.896 2.778 1.00 86.25 116 SER A O 1
ATOM 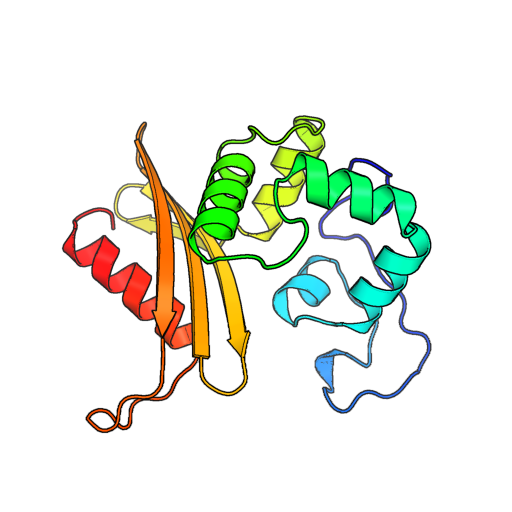985 N N . GLY A 1 117 ? 6.920 -10.445 4.932 1.00 82.56 117 GLY A N 1
ATOM 986 C CA . GLY A 1 117 ? 8.354 -10.686 4.852 1.00 82.56 117 GLY A CA 1
ATOM 987 C C . GLY A 1 117 ? 8.677 -12.114 5.290 1.00 82.56 117 GLY A C 1
ATOM 988 O O . GLY A 1 117 ? 7.772 -12.896 5.586 1.00 82.56 117 GLY A O 1
ATOM 989 N N . ASP A 1 118 ? 9.965 -12.443 5.357 1.00 81.38 118 ASP A N 1
ATOM 990 C CA . ASP A 1 118 ? 10.429 -13.805 5.662 1.00 81.38 118 ASP A CA 1
ATOM 991 C C . ASP A 1 118 ? 9.976 -14.301 7.046 1.00 81.38 118 ASP A C 1
ATOM 993 O O . ASP A 1 118 ? 9.667 -15.478 7.229 1.00 81.38 118 ASP A O 1
ATOM 997 N N . ASP A 1 119 ? 9.914 -13.397 8.024 1.00 88.44 119 ASP A N 1
ATOM 998 C CA . ASP A 1 119 ? 9.629 -13.687 9.431 1.00 88.44 119 ASP A CA 1
ATOM 999 C C . ASP A 1 119 ? 8.596 -12.729 10.041 1.00 88.44 119 ASP A C 1
ATOM 1001 O O . ASP A 1 119 ? 8.515 -12.572 11.259 1.00 88.44 119 ASP A O 1
ATOM 1005 N N . HIS A 1 120 ? 7.815 -12.037 9.218 1.00 90.75 120 HIS A N 1
ATOM 1006 C CA . HIS A 1 120 ? 6.801 -11.115 9.708 1.00 90.75 120 HIS A CA 1
ATOM 1007 C C . HIS A 1 120 ? 5.689 -10.902 8.690 1.00 90.75 120 HIS A C 1
ATOM 1009 O O . HIS A 1 120 ? 5.868 -11.044 7.483 1.00 90.75 120 HIS A O 1
ATOM 1015 N N . ALA A 1 121 ? 4.523 -10.510 9.186 1.00 93.25 121 ALA A N 1
ATOM 1016 C CA . ALA A 1 121 ? 3.419 -10.074 8.350 1.00 93.25 121 ALA A CA 1
ATOM 1017 C C . ALA A 1 121 ? 2.815 -8.799 8.923 1.00 93.25 121 ALA A C 1
ATOM 1019 O O . ALA A 1 121 ? 2.645 -8.670 10.135 1.00 93.25 121 ALA A O 1
ATOM 1020 N N . THR A 1 122 ? 2.480 -7.865 8.045 1.00 92.62 122 THR A N 1
ATOM 1021 C CA . THR A 1 122 ? 1.958 -6.559 8.425 1.00 92.62 122 THR A CA 1
ATOM 1022 C C . THR A 1 122 ? 0.632 -6.312 7.728 1.00 92.62 122 THR A C 1
ATOM 1024 O O . THR A 1 122 ? 0.465 -6.620 6.546 1.00 92.62 122 THR A O 1
ATOM 1027 N N . PHE A 1 123 ? -0.300 -5.706 8.452 1.00 94.25 123 PHE A N 1
ATOM 1028 C CA . PHE A 1 123 ? -1.482 -5.089 7.872 1.00 94.25 123 PHE A CA 1
ATOM 1029 C C . PHE A 1 123 ? -1.578 -3.651 8.359 1.00 94.25 123 PHE A C 1
ATOM 1031 O O . PHE A 1 123 ? -1.561 -3.407 9.563 1.00 94.25 123 PHE A O 1
ATOM 1038 N N . ILE A 1 124 ? -1.660 -2.706 7.429 1.00 93.94 124 ILE A N 1
ATOM 1039 C CA . ILE A 1 124 ? -1.924 -1.299 7.734 1.00 93.94 124 ILE A CA 1
ATOM 1040 C C . ILE A 1 124 ? -3.274 -0.960 7.149 1.00 93.94 124 ILE A C 1
ATOM 1042 O O . ILE A 1 124 ? -3.530 -1.255 5.981 1.00 93.94 124 ILE A O 1
ATOM 1046 N N . GLY A 1 125 ? -4.122 -0.340 7.956 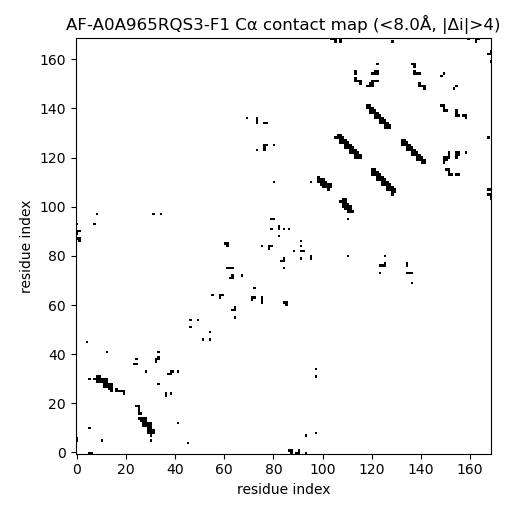1.00 94.19 125 GLY A N 1
ATOM 1047 C CA . GLY A 1 125 ? -5.471 -0.008 7.549 1.00 94.19 125 GLY A CA 1
ATOM 1048 C C . GLY A 1 125 ? -5.914 1.364 8.011 1.00 94.19 125 GLY A C 1
ATOM 1049 O O . GLY A 1 125 ? -5.307 1.999 8.876 1.00 94.19 125 GLY A O 1
ATOM 1050 N N . HIS A 1 126 ? -7.001 1.805 7.398 1.00 95.12 126 HIS A N 1
ATOM 1051 C CA . HIS A 1 126 ? -7.728 3.000 7.763 1.00 95.12 126 HIS A CA 1
ATOM 1052 C C . HIS A 1 126 ? -9.214 2.694 7.759 1.00 95.12 126 HIS A C 1
ATOM 1054 O O . HIS A 1 126 ? -9.734 2.136 6.794 1.00 95.12 126 HIS A O 1
ATOM 1060 N N . LEU A 1 127 ? -9.878 3.034 8.855 1.00 94.56 127 LEU A N 1
ATOM 1061 C CA . LEU A 1 127 ? -11.301 2.830 9.053 1.00 94.56 127 LEU A CA 1
ATOM 1062 C C . LEU A 1 127 ? -11.978 4.185 9.174 1.00 94.56 127 LEU A C 1
ATOM 1064 O O . LEU A 1 127 ? -11.515 5.028 9.937 1.00 94.56 127 LEU A O 1
ATOM 1068 N N . VAL A 1 128 ? -13.089 4.365 8.468 1.00 92.75 128 VAL A N 1
ATOM 1069 C CA . VAL A 1 128 ? -13.972 5.523 8.612 1.00 92.75 128 VAL A CA 1
ATOM 1070 C C . VAL A 1 128 ? -15.331 5.037 9.093 1.00 92.75 128 VAL A C 1
ATOM 1072 O O . VAL A 1 128 ? -15.944 4.181 8.459 1.00 92.75 128 VAL A O 1
ATOM 1075 N N . LEU A 1 129 ? -15.818 5.597 10.199 1.00 92.44 129 LEU A N 1
ATOM 1076 C CA . LEU A 1 129 ? -17.168 5.369 10.710 1.00 92.44 129 LEU A CA 1
ATOM 1077 C C . LEU A 1 129 ? -17.781 6.715 11.099 1.00 92.44 129 LEU A C 1
ATOM 1079 O O . LEU A 1 129 ? -17.313 7.398 12.012 1.00 92.44 129 LEU A O 1
ATOM 1083 N N . LYS A 1 130 ? -18.868 7.087 10.413 1.00 88.19 130 LYS A N 1
ATOM 1084 C CA . LYS A 1 130 ? -19.518 8.399 10.553 1.00 88.19 130 LYS A CA 1
ATOM 1085 C C . LYS A 1 130 ? -18.501 9.525 10.295 1.00 88.19 130 LYS A C 1
ATOM 1087 O O . LYS A 1 130 ? -17.992 9.627 9.188 1.00 88.19 130 LYS A O 1
ATOM 1092 N N . ASN A 1 131 ? -18.187 10.334 11.309 1.00 86.75 131 ASN A N 1
ATOM 1093 C CA . ASN A 1 131 ? -17.262 11.470 11.213 1.00 86.75 131 ASN A CA 1
ATOM 1094 C C . ASN A 1 131 ? -15.924 11.201 11.920 1.00 86.75 131 ASN A C 1
ATOM 1096 O O . ASN A 1 131 ? -15.211 12.140 12.269 1.00 86.75 131 ASN A O 1
ATOM 1100 N N . GLN A 1 132 ? -15.616 9.936 12.199 1.00 91.00 132 GLN A N 1
ATOM 1101 C CA . GLN A 1 132 ? -14.384 9.529 12.861 1.00 91.00 132 GLN A CA 1
ATOM 1102 C C . GLN A 1 132 ? -13.591 8.597 11.953 1.00 91.00 132 GLN A C 1
ATOM 1104 O O . GLN A 1 132 ? -14.162 7.801 11.204 1.00 91.00 132 GLN A O 1
ATOM 1109 N N . ALA A 1 133 ? -12.271 8.729 12.025 1.00 91.75 133 ALA A N 1
ATOM 1110 C CA . ALA A 1 133 ? -11.339 7.947 11.243 1.00 91.75 133 ALA A CA 1
ATOM 1111 C C . ALA A 1 133 ? -10.207 7.430 12.133 1.00 91.75 133 ALA A C 1
ATOM 1113 O O . ALA A 1 133 ? -9.729 8.148 13.013 1.00 91.75 133 ALA A O 1
ATOM 1114 N N . TRP A 1 134 ? -9.770 6.200 11.887 1.00 93.31 134 TRP A N 1
ATOM 1115 C CA . TRP A 1 134 ? -8.683 5.552 12.615 1.00 93.31 134 TRP A CA 1
ATOM 1116 C C . TRP A 1 134 ? -7.704 4.962 11.619 1.00 93.31 134 TRP A C 1
ATOM 1118 O O . TRP A 1 134 ? -8.097 4.165 10.773 1.00 93.31 134 TRP A O 1
ATOM 1128 N N . THR A 1 135 ? -6.427 5.307 11.753 1.00 94.00 135 THR A N 1
ATOM 1129 C CA . THR A 1 135 ? -5.340 4.630 11.040 1.00 94.00 135 THR A CA 1
ATOM 1130 C C . THR A 1 135 ? -4.640 3.698 12.018 1.00 94.00 135 THR A C 1
ATOM 1132 O O . THR A 1 135 ? -4.314 4.099 13.134 1.00 94.00 135 THR A O 1
ATOM 1135 N N . PHE A 1 136 ? -4.415 2.453 11.619 1.00 93.50 136 PHE A N 1
ATOM 1136 C CA . PHE A 1 136 ? -3.873 1.419 12.494 1.00 93.50 136 PHE A CA 1
ATOM 1137 C C . PHE A 1 136 ? -2.883 0.524 11.749 1.00 93.50 136 PHE A C 1
ATOM 1139 O O . PHE A 1 136 ? -2.845 0.480 10.519 1.00 93.50 136 PHE A O 1
ATOM 1146 N N . SER A 1 137 ? -2.073 -0.201 12.517 1.00 93.12 137 SER A N 1
ATOM 1147 C CA . SER A 1 137 ? -1.124 -1.181 12.002 1.00 93.12 137 SER A CA 1
ATOM 1148 C C . SER A 1 137 ? -1.101 -2.403 12.907 1.00 93.12 137 SER A C 1
ATOM 1150 O O . SER A 1 137 ? -1.073 -2.281 14.130 1.00 93.12 137 SER A O 1
ATOM 1152 N N . THR A 1 138 ? -1.009 -3.576 12.297 1.00 93.94 138 THR A N 1
ATOM 1153 C CA . THR A 1 138 ? -0.782 -4.857 12.962 1.00 93.94 138 THR A CA 1
ATOM 1154 C C . THR A 1 138 ? 0.523 -5.434 12.448 1.00 93.94 138 THR A C 1
ATOM 1156 O O . THR A 1 138 ? 0.721 -5.506 11.239 1.00 93.94 138 THR A O 1
ATOM 1159 N N . LEU A 1 139 ? 1.406 -5.833 13.363 1.00 91.94 139 LEU A N 1
ATOM 1160 C CA . LEU A 1 139 ? 2.662 -6.514 13.061 1.00 91.94 139 LEU A CA 1
ATOM 1161 C C . LEU A 1 139 ? 2.639 -7.890 13.721 1.00 91.94 139 LEU A C 1
ATOM 1163 O O . LEU A 1 139 ? 2.623 -7.996 14.946 1.00 91.94 139 LEU A O 1
ATOM 1167 N N . LEU A 1 140 ? 2.657 -8.931 12.901 1.00 93.12 140 LEU A N 1
ATOM 1168 C CA . LEU A 1 140 ? 2.798 -10.312 13.327 1.00 93.12 140 LEU A CA 1
ATOM 1169 C C . LEU A 1 140 ? 4.243 -10.765 13.195 1.00 93.12 140 LEU A C 1
ATOM 1171 O O . LEU A 1 140 ? 4.879 -10.532 12.170 1.00 93.12 140 LEU A O 1
ATOM 1175 N N . LYS A 1 141 ? 4.722 -11.454 14.229 1.00 92.75 141 LYS A N 1
ATOM 1176 C CA . LYS A 1 141 ? 6.031 -12.105 14.286 1.00 92.75 141 LYS A CA 1
ATOM 1177 C C . LYS A 1 141 ? 5.875 -13.538 14.804 1.00 92.75 141 LYS A C 1
ATOM 1179 O O . LYS A 1 141 ? 4.927 -13.798 15.551 1.00 92.75 141 LYS A O 1
ATOM 1184 N N . PRO A 1 142 ? 6.794 -14.450 14.453 1.00 90.62 142 PRO A N 1
ATOM 1185 C CA . PRO A 1 142 ? 6.875 -15.772 15.041 1.00 90.62 142 PRO A CA 1
ATOM 1186 C C . PRO A 1 142 ? 6.964 -15.677 16.561 1.00 90.62 142 PRO A C 1
ATOM 1188 O O . PRO A 1 142 ? 7.705 -14.856 17.105 1.00 90.62 142 PRO A O 1
ATOM 1191 N N . SER A 1 143 ? 6.232 -16.550 17.242 1.00 87.44 143 SER A N 1
ATOM 1192 C CA . SER A 1 143 ? 6.342 -16.737 18.683 1.00 87.44 143 SER A CA 1
ATOM 1193 C C . SER A 1 143 ? 6.724 -18.181 18.964 1.00 87.44 143 SER A C 1
ATOM 1195 O O . SER A 1 143 ? 6.227 -19.093 18.312 1.00 87.44 143 SER A O 1
ATOM 1197 N N . LYS A 1 144 ? 7.576 -18.408 19.967 1.00 86.94 144 LYS A N 1
ATOM 1198 C CA . LYS A 1 144 ? 7.853 -19.769 20.455 1.00 86.94 144 LYS A CA 1
ATOM 1199 C C . LYS A 1 144 ? 6.634 -20.401 21.136 1.00 86.94 144 LYS A C 1
ATOM 1201 O O . LYS A 1 144 ? 6.591 -21.613 21.298 1.00 86.94 144 LYS A O 1
ATOM 1206 N N . GLU A 1 145 ? 5.667 -19.580 21.533 1.00 87.38 145 GLU A N 1
ATOM 1207 C CA . GLU A 1 145 ? 4.470 -19.979 22.277 1.00 87.38 145 GLU A CA 1
ATOM 1208 C C . GLU A 1 145 ? 3.268 -20.257 21.365 1.00 87.38 145 GLU A C 1
ATOM 1210 O O . GLU A 1 145 ? 2.240 -20.739 21.830 1.00 87.38 145 GLU A O 1
ATOM 1215 N N . SER A 1 146 ? 3.371 -19.959 20.066 1.00 82.19 146 SER A N 1
ATOM 1216 C CA . SER A 1 146 ? 2.278 -20.128 19.109 1.00 82.19 146 SER A CA 1
ATOM 1217 C C . SER A 1 146 ? 2.787 -20.772 17.827 1.00 82.19 146 SER A C 1
ATOM 1219 O O . SER A 1 146 ? 3.742 -20.299 17.219 1.00 82.19 146 SER A O 1
ATOM 1221 N N . SER A 1 147 ? 2.118 -21.840 17.396 1.00 85.25 147 SER A N 1
ATOM 1222 C CA . SER A 1 147 ? 2.347 -22.485 16.099 1.00 85.25 147 SER A CA 1
ATOM 1223 C C . SER A 1 147 ? 1.537 -21.849 14.966 1.00 85.25 147 SER A C 1
ATOM 1225 O O . SER A 1 147 ? 1.556 -22.350 13.841 1.00 85.25 147 SER A O 1
ATOM 1227 N N . GLU A 1 148 ? 0.797 -20.771 15.244 1.00 88.44 148 GLU A N 1
ATOM 1228 C CA . GLU A 1 148 ? -0.043 -20.137 14.238 1.00 88.44 148 GLU A CA 1
ATOM 1229 C C . GLU A 1 148 ? 0.797 -19.472 13.141 1.00 88.44 148 GLU A C 1
ATOM 1231 O O . GLU A 1 148 ? 1.841 -18.870 13.415 1.00 88.44 148 GLU A O 1
ATOM 1236 N N . PRO A 1 149 ? 0.338 -19.540 11.882 1.00 88.31 149 PRO A N 1
ATOM 1237 C CA . PRO A 1 149 ? 1.129 -19.081 10.758 1.00 88.31 149 PRO A CA 1
ATOM 1238 C C . PRO A 1 149 ? 1.270 -17.551 10.767 1.00 88.31 149 PRO A C 1
ATOM 1240 O O . PRO A 1 149 ? 0.364 -16.815 11.164 1.00 88.31 149 PRO A O 1
ATOM 1243 N N . VAL A 1 150 ? 2.416 -17.051 10.308 1.00 92.75 150 VAL A N 1
ATOM 1244 C CA . VAL A 1 150 ? 2.689 -15.612 10.177 1.00 92.75 150 VAL A CA 1
ATOM 1245 C C . VAL A 1 150 ? 2.326 -15.189 8.757 1.00 92.75 150 VAL A C 1
ATOM 1247 O O . VAL A 1 150 ? 3.170 -15.143 7.869 1.00 92.75 150 VAL A O 1
ATOM 1250 N N . THR A 1 151 ? 1.034 -14.949 8.524 1.00 93.00 151 THR A N 1
ATOM 1251 C CA . THR A 1 151 ? 0.501 -14.582 7.202 1.00 93.00 151 THR A CA 1
ATOM 1252 C C . THR A 1 151 ? -0.118 -13.194 7.207 1.00 93.00 151 THR A C 1
ATOM 1254 O O . THR A 1 151 ? -0.626 -12.708 8.222 1.00 93.00 151 THR A O 1
ATOM 1257 N N . ALA A 1 152 ? -0.097 -12.558 6.039 1.00 91.88 152 ALA A N 1
ATOM 1258 C CA . ALA A 1 152 ? -0.727 -11.266 5.798 1.00 91.88 152 ALA A CA 1
ATOM 1259 C C . ALA A 1 152 ? -2.251 -11.319 6.029 1.00 91.88 152 ALA A C 1
ATOM 1261 O O . ALA A 1 152 ? -2.831 -10.395 6.598 1.00 91.88 152 ALA A O 1
ATOM 1262 N N . GLU A 1 153 ? -2.896 -12.424 5.651 1.00 93.19 153 GLU A N 1
ATOM 1263 C CA . GLU A 1 153 ? -4.321 -12.684 5.888 1.00 93.19 153 GLU A CA 1
ATOM 1264 C C . GLU A 1 153 ? -4.639 -12.714 7.381 1.00 93.19 153 GLU A C 1
ATOM 1266 O O . GLU A 1 153 ? -5.623 -12.114 7.811 1.00 93.19 153 GLU A O 1
ATOM 1271 N N . ARG A 1 154 ? -3.788 -13.362 8.185 1.00 94.25 154 ARG A N 1
ATOM 1272 C CA . ARG A 1 154 ? -3.968 -13.409 9.636 1.00 94.25 154 ARG A CA 1
ATOM 1273 C C . ARG A 1 154 ? -3.706 -12.054 10.285 1.00 94.25 154 ARG A C 1
ATOM 1275 O O . ARG A 1 154 ? -4.444 -11.675 11.187 1.00 94.25 154 ARG A O 1
ATOM 1282 N N . ALA A 1 155 ? -2.707 -11.303 9.814 1.00 95.12 155 ALA A N 1
ATOM 1283 C CA . ALA A 1 155 ? -2.459 -9.943 10.298 1.00 95.12 155 ALA A CA 1
ATOM 1284 C C . ALA A 1 155 ? -3.687 -9.047 10.072 1.00 95.12 155 ALA A C 1
ATOM 1286 O O . ALA A 1 155 ? -4.089 -8.319 10.978 1.00 95.12 155 ALA A O 1
ATOM 1287 N N . GLN A 1 156 ? -4.318 -9.152 8.898 1.00 95.25 156 GLN A N 1
ATOM 1288 C CA . GLN A 1 156 ? -5.576 -8.465 8.616 1.00 95.25 156 GLN A CA 1
ATOM 1289 C C . GLN A 1 156 ? -6.704 -8.964 9.524 1.00 95.25 156 GLN A C 1
ATOM 1291 O O . GLN A 1 156 ? -7.357 -8.143 10.158 1.00 95.25 156 GLN A O 1
ATOM 1296 N N . ALA A 1 157 ? -6.928 -10.278 9.617 1.00 94.50 157 ALA A N 1
ATOM 1297 C CA . ALA A 1 157 ? -8.013 -10.844 10.422 1.00 94.50 157 ALA A CA 1
ATOM 1298 C C . ALA A 1 157 ? -7.953 -10.373 11.884 1.00 94.50 157 ALA A C 1
ATOM 1300 O O . ALA A 1 157 ? -8.933 -9.844 12.394 1.00 94.50 157 ALA A O 1
ATOM 1301 N N . LEU A 1 158 ? -6.775 -10.438 12.511 1.00 94.88 158 LEU A N 1
ATOM 1302 C CA . LEU A 1 158 ? -6.584 -9.983 13.890 1.00 94.88 158 LEU A CA 1
ATOM 1303 C C . LEU A 1 158 ? -6.852 -8.487 14.068 1.00 94.88 158 LEU A C 1
ATOM 1305 O O . LEU A 1 158 ? -7.399 -8.080 15.091 1.00 94.88 158 LEU A O 1
ATOM 1309 N N . ALA A 1 159 ? -6.486 -7.660 13.086 1.00 94.94 159 ALA A N 1
ATOM 1310 C CA . ALA A 1 159 ? -6.806 -6.238 13.123 1.00 94.94 159 ALA A CA 1
ATOM 1311 C C . ALA A 1 159 ? -8.323 -6.011 13.094 1.00 94.94 159 ALA A C 1
ATOM 1313 O O . ALA A 1 159 ? -8.856 -5.229 13.879 1.00 94.94 159 ALA A O 1
ATOM 1314 N N . MET A 1 160 ? -9.020 -6.725 12.209 1.00 93.00 160 MET A N 1
ATOM 1315 C CA . MET A 1 160 ? -10.470 -6.624 12.057 1.00 93.00 160 MET A CA 1
ATOM 1316 C C . MET A 1 160 ? -11.206 -7.136 13.303 1.00 93.00 160 MET A C 1
ATOM 1318 O O . MET A 1 160 ? -12.154 -6.497 13.760 1.00 93.00 160 MET A O 1
ATOM 1322 N N . ASP A 1 161 ? -10.730 -8.224 13.910 1.00 93.94 161 ASP A N 1
ATOM 1323 C CA . ASP A 1 161 ? -11.268 -8.762 15.162 1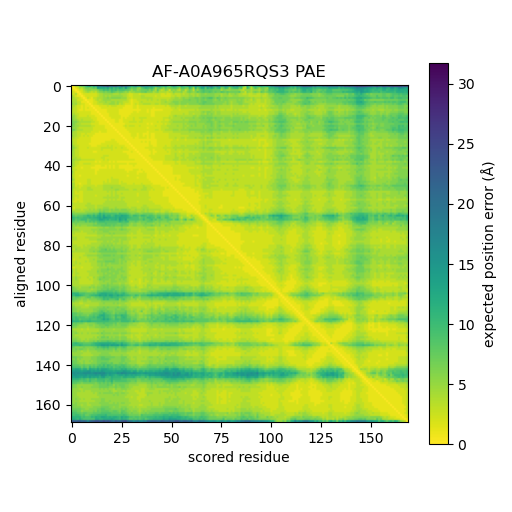.00 93.94 161 ASP A CA 1
ATOM 1324 C C . ASP A 1 161 ? -11.065 -7.782 16.324 1.00 93.94 161 ASP A C 1
ATOM 1326 O O . ASP A 1 161 ? -12.002 -7.508 17.077 1.00 93.94 161 ASP A O 1
ATOM 1330 N N . ALA A 1 162 ? -9.877 -7.179 16.440 1.00 93.81 162 ALA A N 1
ATOM 1331 C CA . ALA A 1 162 ? -9.593 -6.179 17.469 1.00 93.81 162 ALA A CA 1
ATOM 1332 C C . ALA A 1 162 ? -10.506 -4.949 17.338 1.00 93.81 162 ALA A C 1
ATOM 1334 O O . ALA A 1 162 ? -11.094 -4.501 18.320 1.00 93.81 162 ALA A O 1
ATOM 1335 N N . LEU A 1 163 ? -10.679 -4.430 16.122 1.00 91.62 163 LEU A N 1
ATOM 1336 C CA . LEU A 1 163 ? -11.583 -3.312 15.840 1.00 91.62 163 LEU A CA 1
ATOM 1337 C C . LEU A 1 163 ? -13.054 -3.670 16.113 1.00 91.62 163 LEU A C 1
ATOM 1339 O O . LEU A 1 163 ? -13.813 -2.822 16.584 1.00 91.62 163 LEU A O 1
ATOM 1343 N N . THR A 1 164 ? -13.446 -4.926 15.884 1.00 90.19 164 THR A N 1
ATOM 1344 C CA . THR A 1 164 ? -14.785 -5.429 16.230 1.00 90.19 164 THR A CA 1
ATOM 1345 C C . THR A 1 164 ? -14.975 -5.455 17.743 1.00 90.19 164 THR A C 1
ATOM 1347 O O . THR A 1 164 ? -15.992 -4.982 18.244 1.00 90.19 164 THR A O 1
ATOM 1350 N N . GLY A 1 165 ? -13.972 -5.921 18.493 1.00 89.12 165 GLY A N 1
ATOM 1351 C CA . GLY A 1 165 ? -13.973 -5.882 19.958 1.00 89.12 165 GLY A CA 1
ATOM 1352 C C . GLY A 1 165 ? -14.057 -4.463 20.538 1.00 89.12 165 GLY A C 1
ATOM 1353 O O . GLY A 1 165 ? -14.577 -4.280 21.635 1.00 89.12 165 GLY A O 1
ATOM 1354 N N . LEU A 1 166 ? -13.604 -3.455 19.786 1.00 88.25 166 LEU A N 1
ATOM 1355 C CA . LEU A 1 166 ? -13.729 -2.033 20.128 1.00 88.25 166 LEU A CA 1
ATOM 1356 C C . LEU A 1 166 ? -15.072 -1.407 19.699 1.00 88.25 166 LEU A C 1
ATOM 1358 O O . LEU A 1 166 ? -15.294 -0.224 19.954 1.00 88.25 166 LEU A O 1
ATOM 1362 N N . GLY A 1 167 ? -15.965 -2.165 19.052 1.00 84.50 167 GLY A N 1
ATOM 1363 C CA . GLY A 1 167 ? -17.262 -1.676 18.568 1.00 84.50 167 GLY A CA 1
ATOM 1364 C C . GLY A 1 167 ? -17.181 -0.780 17.326 1.00 84.50 167 GLY A C 1
ATOM 1365 O O . GLY A 1 167 ? -18.089 0.017 17.087 1.00 84.50 167 GLY A O 1
ATOM 1366 N N . LEU A 1 168 ? -16.092 -0.874 16.553 1.00 82.44 168 LEU A N 1
ATOM 1367 C CA . LEU A 1 168 ? -15.894 -0.136 15.294 1.00 82.44 168 LEU A CA 1
ATOM 1368 C C . LEU A 1 168 ? -16.366 -0.926 14.057 1.00 82.44 168 LEU A C 1
ATOM 1370 O O . LEU A 1 168 ? -16.393 -0.388 12.947 1.00 82.44 168 LEU A O 1
ATOM 1374 N N . PHE A 1 169 ? -16.773 -2.177 14.272 1.00 67.50 169 PHE A N 1
ATOM 1375 C CA . PHE A 1 169 ? -17.474 -3.068 13.350 1.00 67.50 169 PHE A CA 1
ATOM 1376 C C . PHE A 1 169 ? -18.724 -3.630 14.030 1.00 67.50 169 PHE A C 1
ATOM 1378 O O . PHE A 1 169 ? -18.832 -3.569 15.272 1.00 67.50 169 PHE A O 1
#

Nearest PDB structures (foldseek):
  6q5b-assembly1_A  TM=8.385E-01  e=2.937E-10  Klebsiella pneumoniae
  6q5f-assembly2_C  TM=8.399E-01  e=7.310E-10  Klebsiella pneumoniae
  6nhs-assembly1_A  TM=8.327E-01  e=6.091E-10  Nostoc sp. PCC 7120 = FACHB-418
  8pec-assembly2_D  TM=8.349E-01  e=1.427E-09  Klebsiella pneumoniae
  8pea-assembly1_B  TM=7.899E-01  e=2.447E-10  Klebsiella pneumoniae

Mean predicted aligned error: 4.57 Å

pLDDT: mean 91.01, std 4.84, range [66.56, 98.06]

Solvent-accessible surface area (backbone atoms only — not comparable to full-atom values): 9762 Å² total; per-residue (Å²): 74,96,82,60,86,49,76,54,65,76,38,73,48,80,57,88,77,69,85,53,93,54,70,87,58,59,45,65,34,34,46,55,54,30,66,75,66,63,36,57,70,61,53,54,52,50,51,65,74,61,32,68,74,56,51,55,50,48,26,55,78,56,58,52,59,76,87,74,47,73,67,45,52,49,53,39,48,42,28,46,73,71,57,66,52,103,60,60,65,68,33,34,58,56,57,44,59,78,28,56,75,48,77,50,51,98,65,19,34,35,32,44,51,69,43,70,58,98,68,28,7,29,19,38,37,38,39,37,46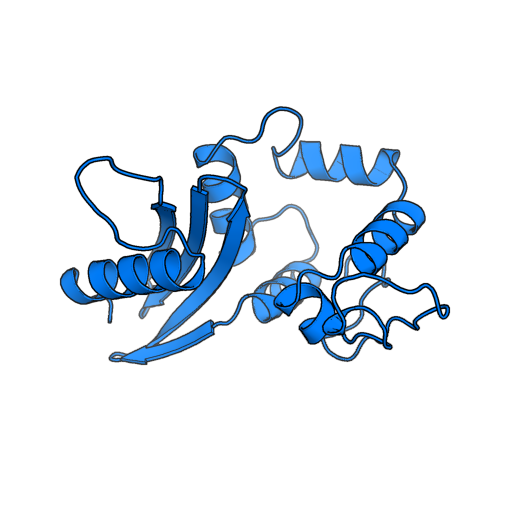,92,96,46,74,48,68,50,75,31,79,37,61,84,48,98,89,47,92,72,79,65,36,30,68,52,20,40,50,53,48,52,51,53,40,36,76,71,64,66,72

Foldseek 3Di:
DQVPCADAQQDKDADPQDDDPPPLLRGIDGPLSCQVVVNVVVVVVVDVVCDDVNVQVQCVQLVNPDDDDPVSVLSSVVCLCVQNRPGDSVVSVRVQVSQWPAADPQGKTKGWHWDDDPFKIKIWMWIDHDPDIDTDMFIDGDDPVDPDDRGSVVSVVVVVVVCVVVVSD

Secondary structure (DSSP, 8-state):
--SSS--STT-EE---S---SSGGGSS-EEHHHHHHTT-HHHHHHHHHHH-HHHHHHHHHHTT-SSS--HHHHHHHHHHHHHT-SSS-HHHHHHHHHTTEEEE-GGG-EEEEEEEE-SS-EEEEEEEEETTEEEEEEEEE--BTTB-----HHHHHHHHHHHHHHTT--